Protein AF-A0A2V9NV67-F1 (afdb_monomer)

Structure (mmCIF, N/CA/C/O backbone):
data_AF-A0A2V9NV67-F1
#
_entry.id   AF-A0A2V9NV67-F1
#
loop_
_atom_site.group_PDB
_atom_site.id
_atom_site.type_symbol
_atom_site.label_atom_id
_atom_site.label_alt_id
_atom_site.label_comp_id
_atom_site.label_asym_id
_atom_site.label_entity_id
_atom_site.label_seq_id
_atom_site.pdbx_PDB_ins_code
_atom_site.Cartn_x
_atom_site.Cartn_y
_atom_site.Cartn_z
_atom_site.occupancy
_atom_site.B_iso_or_equiv
_atom_site.auth_seq_id
_atom_site.auth_comp_id
_atom_site.auth_asym_id
_atom_site.auth_atom_id
_atom_site.pdbx_PDB_model_num
ATOM 1 N N . SER A 1 1 ? -0.125 11.426 14.350 1.00 54.62 1 SER A N 1
ATOM 2 C CA . SER A 1 1 ? -0.157 12.894 14.307 1.00 54.62 1 SER A CA 1
ATOM 3 C C . SER A 1 1 ? -1.525 13.290 13.803 1.00 54.62 1 SER A C 1
ATOM 5 O O . SER A 1 1 ? -1.923 12.775 12.767 1.00 54.62 1 SER A O 1
ATOM 7 N N . PHE A 1 2 ? -2.257 14.095 14.570 1.00 64.56 2 PHE A N 1
ATOM 8 C CA . PHE A 1 2 ? -3.559 14.648 14.172 1.00 64.56 2 PHE A CA 1
ATOM 9 C C . PHE A 1 2 ? -3.398 15.991 13.448 1.00 64.56 2 PHE A C 1
ATOM 11 O O . PHE A 1 2 ? -4.334 16.783 13.370 1.00 64.56 2 PHE A O 1
ATOM 18 N N . ASP A 1 3 ? -2.193 16.278 12.947 1.00 64.88 3 ASP A N 1
ATOM 19 C CA . ASP A 1 3 ? -2.008 17.407 12.059 1.00 64.88 3 ASP A CA 1
ATOM 20 C C . ASP A 1 3 ? -2.861 17.165 10.810 1.00 64.88 3 ASP A C 1
ATOM 22 O O . ASP A 1 3 ? -2.797 16.104 10.194 1.00 64.88 3 ASP A O 1
ATOM 26 N N . ARG A 1 4 ? -3.691 18.139 10.423 1.00 62.72 4 ARG A N 1
ATOM 27 C CA . ARG A 1 4 ? -4.573 18.045 9.241 1.00 62.72 4 ARG A CA 1
ATOM 28 C C . ARG A 1 4 ? -3.800 17.993 7.910 1.00 62.72 4 ARG A C 1
ATOM 30 O O . ARG A 1 4 ? -4.390 18.110 6.839 1.00 62.72 4 ARG A O 1
ATOM 37 N N . ASN A 1 5 ? -2.483 17.818 7.972 1.00 67.00 5 ASN A N 1
ATOM 38 C CA . ASN A 1 5 ? -1.592 17.753 6.833 1.00 67.00 5 ASN A CA 1
ATOM 39 C C . ASN A 1 5 ? -1.723 16.409 6.116 1.00 67.00 5 ASN A C 1
ATOM 41 O O . ASN A 1 5 ? -1.696 15.335 6.718 1.00 67.00 5 ASN A O 1
ATOM 45 N N . LEU A 1 6 ? -1.779 16.470 4.789 1.00 64.62 6 LEU A N 1
ATOM 46 C CA . LEU A 1 6 ? -1.699 15.286 3.946 1.00 64.62 6 LEU A CA 1
ATOM 47 C C . LEU A 1 6 ? -0.259 14.754 3.929 1.00 64.62 6 LEU A C 1
ATOM 49 O O . LEU A 1 6 ? 0.657 15.367 3.370 1.00 64.62 6 LEU A O 1
ATOM 53 N N . HIS A 1 7 ? -0.060 13.574 4.514 1.00 67.81 7 HIS A N 1
ATOM 54 C CA . HIS A 1 7 ? 1.203 12.842 4.430 1.00 67.81 7 HIS A CA 1
ATOM 55 C C . HIS A 1 7 ? 1.245 12.056 3.108 1.00 67.81 7 HIS A C 1
ATOM 57 O O . HIS A 1 7 ? 0.572 11.038 2.948 1.00 67.81 7 HIS A O 1
ATOM 63 N N . HIS A 1 8 ? 2.027 12.542 2.139 1.00 69.12 8 HIS A N 1
ATOM 64 C CA . HIS A 1 8 ? 2.134 11.934 0.797 1.00 69.12 8 HIS A CA 1
ATOM 65 C C . HIS A 1 8 ? 3.287 10.942 0.633 1.00 69.12 8 HIS A C 1
ATOM 67 O O . HIS A 1 8 ? 3.396 10.289 -0.396 1.00 69.12 8 HIS A O 1
ATOM 73 N N . ARG A 1 9 ? 4.191 10.877 1.614 1.00 74.25 9 ARG A N 1
ATOM 74 C CA . ARG A 1 9 ? 5.439 10.099 1.523 1.00 74.25 9 ARG A CA 1
ATOM 75 C C . ARG A 1 9 ? 5.465 8.883 2.438 1.00 74.25 9 ARG A C 1
ATOM 77 O O . ARG A 1 9 ? 6.435 8.136 2.426 1.00 74.25 9 ARG A O 1
ATOM 84 N N . LYS A 1 10 ? 4.439 8.716 3.271 1.00 79.06 10 LYS A N 1
ATOM 85 C CA . LYS A 1 10 ? 4.378 7.606 4.213 1.00 79.06 10 LYS A CA 1
ATOM 86 C C . LYS A 1 10 ? 3.853 6.367 3.490 1.00 79.06 10 LYS A C 1
ATOM 88 O O . LYS A 1 10 ? 2.842 6.478 2.797 1.00 79.06 10 LYS A O 1
ATOM 93 N N . PRO A 1 11 ? 4.525 5.214 3.626 1.00 88.56 11 PRO A N 1
ATOM 94 C CA . PRO A 1 11 ? 4.023 3.972 3.068 1.00 88.56 11 PRO A CA 1
ATOM 95 C C . PRO A 1 11 ? 2.786 3.508 3.843 1.00 88.56 11 PRO A C 1
ATOM 97 O O . PRO A 1 11 ? 2.601 3.837 5.017 1.00 88.56 11 PRO A O 1
ATOM 100 N N . ALA A 1 12 ? 1.968 2.672 3.208 1.00 93.88 12 ALA A N 1
ATOM 101 C CA . ALA A 1 12 ? 0.763 2.115 3.816 1.00 93.88 12 ALA A CA 1
ATOM 102 C C . ALA A 1 12 ? 1.038 0.973 4.822 1.00 93.88 12 ALA A C 1
ATOM 104 O O . ALA A 1 12 ? 0.130 0.215 5.152 1.00 93.88 12 ALA A O 1
ATOM 105 N N . SER A 1 13 ? 2.268 0.836 5.332 1.00 94.25 13 SER A N 1
ATOM 106 C CA . SER A 1 13 ? 2.717 -0.332 6.106 1.00 94.25 13 SER A CA 1
ATOM 107 C C . SER A 1 13 ? 1.855 -0.625 7.337 1.00 94.25 13 SER A C 1
ATOM 109 O O . SER A 1 13 ? 1.668 -1.784 7.677 1.00 94.25 13 SER A O 1
ATOM 111 N N . LYS A 1 14 ? 1.270 0.392 7.988 1.00 95.25 14 LYS A N 1
ATOM 112 C CA . LYS A 1 14 ? 0.363 0.168 9.131 1.00 95.25 14 LYS A CA 1
ATOM 113 C C . LYS A 1 14 ? -0.907 -0.588 8.741 1.00 95.25 14 LYS A C 1
ATOM 115 O O . LYS A 1 14 ? -1.354 -1.437 9.501 1.00 95.25 14 LYS A O 1
ATOM 120 N N . LEU A 1 15 ? -1.470 -0.275 7.574 1.00 97.19 15 LEU A N 1
ATOM 121 C CA . LEU A 1 15 ? -2.662 -0.943 7.058 1.00 97.19 15 LEU A CA 1
ATOM 122 C C . LEU A 1 15 ? -2.348 -2.395 6.694 1.00 97.19 15 LEU A C 1
ATOM 124 O O . LEU A 1 15 ? -3.045 -3.304 7.128 1.00 97.19 15 LEU A O 1
ATOM 128 N N . VAL A 1 16 ? -1.244 -2.598 5.971 1.00 97.12 16 VAL A N 1
ATOM 129 C CA . VAL A 1 16 ? -0.768 -3.932 5.588 1.00 97.12 16 VAL A CA 1
ATOM 130 C C . VAL A 1 16 ? -0.514 -4.795 6.826 1.00 97.12 16 VAL A C 1
ATOM 132 O O . VAL A 1 16 ? -1.034 -5.902 6.922 1.00 97.12 16 VAL A O 1
ATOM 135 N N . ASN A 1 17 ? 0.200 -4.270 7.825 1.00 97.56 17 ASN A N 1
ATOM 136 C CA . ASN A 1 17 ? 0.473 -5.005 9.060 1.00 97.56 17 ASN A CA 1
ATOM 137 C C . ASN A 1 17 ? -0.812 -5.354 9.826 1.00 97.56 17 ASN A C 1
ATOM 139 O O . ASN A 1 17 ? -0.900 -6.438 10.392 1.00 97.56 17 ASN A O 1
ATOM 143 N N . ALA A 1 18 ? -1.816 -4.472 9.832 1.00 98.00 18 ALA A N 1
ATOM 144 C CA . ALA A 1 18 ? -3.099 -4.749 10.474 1.00 98.00 18 ALA A CA 1
ATOM 145 C C . ALA A 1 18 ? -3.863 -5.896 9.788 1.00 98.00 18 ALA A C 1
ATOM 147 O O . ALA A 1 18 ? -4.442 -6.737 10.474 1.00 98.00 18 ALA A O 1
ATOM 148 N N . TRP A 1 19 ? -3.815 -5.977 8.454 1.00 98.06 19 TRP A N 1
ATOM 149 C CA . TRP A 1 19 ? -4.401 -7.087 7.696 1.00 98.06 19 TRP A CA 1
ATOM 150 C C . TRP A 1 19 ? -3.755 -8.432 8.040 1.00 98.06 19 TRP A C 1
ATOM 152 O O . TRP A 1 19 ? -4.473 -9.390 8.340 1.00 98.06 19 TRP A O 1
ATOM 162 N N . HIS A 1 20 ? -2.419 -8.481 8.071 1.00 97.69 20 HIS A N 1
ATOM 163 C CA . HIS A 1 20 ? -1.655 -9.675 8.465 1.00 97.69 20 HIS A CA 1
ATOM 164 C C . HIS A 1 20 ? -1.861 -10.056 9.934 1.00 97.69 20 HIS A C 1
ATOM 166 O O . HIS A 1 20 ? -1.896 -11.235 10.258 1.00 97.69 20 HIS A O 1
ATOM 172 N N . ALA A 1 21 ? -2.054 -9.076 10.820 1.00 97.62 21 ALA A N 1
ATOM 173 C CA . ALA A 1 21 ? -2.364 -9.313 12.231 1.00 97.62 21 ALA A CA 1
ATOM 174 C C . ALA A 1 21 ? -3.851 -9.621 12.494 1.00 97.62 21 ALA A C 1
ATOM 176 O O . ALA A 1 21 ? -4.223 -9.890 13.634 1.00 97.62 21 ALA A O 1
ATOM 177 N N . HIS A 1 22 ? -4.703 -9.565 11.465 1.00 96.38 22 HIS A N 1
ATOM 178 C CA . HIS A 1 22 ? -6.149 -9.784 11.561 1.00 96.38 22 HIS A CA 1
ATOM 179 C C . HIS A 1 22 ? -6.843 -8.858 12.572 1.00 96.38 22 HIS A C 1
ATOM 181 O O . HIS A 1 22 ? -7.763 -9.263 13.285 1.00 96.38 22 HIS A O 1
ATOM 187 N N . VAL A 1 23 ? -6.416 -7.593 12.625 1.00 97.50 23 VAL A N 1
ATOM 188 C CA . VAL A 1 23 ? -6.999 -6.574 13.508 1.00 97.50 23 VAL A CA 1
ATOM 189 C C . VAL A 1 23 ? -7.607 -5.425 12.700 1.00 97.50 23 VAL A C 1
ATOM 191 O O . VAL A 1 23 ? -7.040 -5.023 11.681 1.00 97.50 23 VAL A O 1
ATOM 194 N N . PRO A 1 24 ? -8.741 -4.844 13.137 1.00 98.06 24 PRO A N 1
ATOM 195 C CA . PRO A 1 24 ? -9.259 -3.625 12.528 1.00 98.06 24 PRO A CA 1
ATOM 196 C C . PRO A 1 24 ? -8.251 -2.477 12.636 1.00 98.06 24 PRO A C 1
ATOM 198 O O . PRO A 1 24 ? -7.663 -2.249 13.694 1.00 98.06 24 PRO A O 1
ATOM 201 N N . ALA A 1 25 ? -8.094 -1.714 11.556 1.00 97.88 25 ALA A N 1
ATOM 202 C CA . ALA A 1 25 ? -7.212 -0.555 11.523 1.00 97.88 25 ALA A CA 1
ATOM 203 C C . ALA A 1 25 ? -8.001 0.756 11.670 1.00 97.88 25 ALA A C 1
ATOM 205 O O . ALA A 1 25 ? -8.998 0.977 10.981 1.00 97.88 25 ALA A O 1
ATOM 206 N N . ILE A 1 26 ? -7.511 1.658 12.524 1.00 97.75 26 ILE A N 1
ATOM 207 C CA . ILE A 1 26 ? -7.943 3.061 12.601 1.00 97.75 26 ILE A CA 1
ATOM 208 C C . ILE A 1 26 ? -6.741 3.913 12.198 1.00 97.75 26 ILE A C 1
ATOM 210 O O . ILE A 1 26 ? -5.700 3.873 12.856 1.00 97.75 26 ILE A O 1
ATOM 214 N N . LEU A 1 27 ? -6.850 4.644 11.090 1.00 95.31 27 LEU A N 1
ATOM 215 C CA . LEU A 1 27 ? -5.715 5.300 10.438 1.00 95.31 27 LEU A CA 1
ATOM 216 C C . LEU A 1 27 ? -6.029 6.751 10.070 1.00 95.31 27 LEU A C 1
ATOM 218 O O . LEU A 1 27 ? -7.181 7.151 9.930 1.00 95.31 27 LEU A O 1
ATOM 222 N N . GLY A 1 28 ? -4.975 7.546 9.888 1.00 91.44 28 GLY A N 1
ATOM 223 C CA . GLY A 1 28 ? -5.096 8.923 9.413 1.00 91.44 2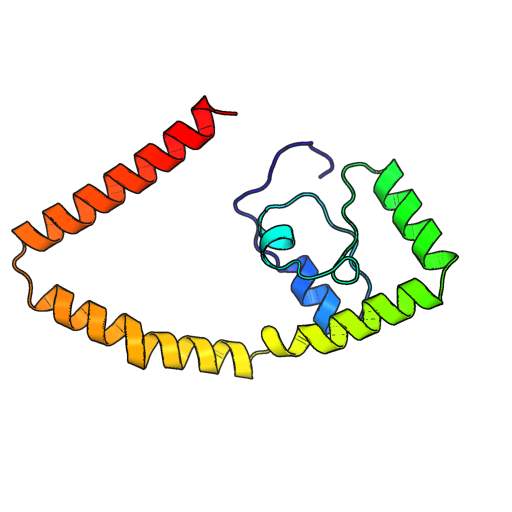8 GLY A CA 1
ATOM 224 C C . GLY A 1 28 ? -5.502 9.020 7.939 1.00 91.44 28 GLY A C 1
ATOM 225 O O . GLY A 1 28 ? -5.508 8.037 7.199 1.00 91.44 28 GLY A O 1
ATOM 226 N N . ARG A 1 29 ? -5.773 10.245 7.477 1.00 88.62 29 ARG A N 1
ATOM 227 C CA . ARG A 1 29 ? -6.110 10.563 6.074 1.00 88.62 29 ARG A CA 1
ATOM 228 C C . ARG A 1 29 ? -4.857 10.617 5.190 1.00 88.62 29 ARG A C 1
ATOM 230 O O . ARG A 1 29 ? -4.546 11.643 4.588 1.00 88.62 29 ARG A O 1
ATOM 237 N N . GLU A 1 30 ? -4.099 9.528 5.146 1.00 89.00 30 GLU A N 1
ATOM 238 C CA . GLU A 1 30 ? -2.873 9.444 4.346 1.00 89.00 30 GLU A CA 1
ATOM 239 C C . GLU A 1 30 ? -3.174 8.891 2.947 1.00 89.00 30 GLU A C 1
ATOM 241 O O . GLU A 1 30 ? -3.962 7.958 2.779 1.00 89.00 30 GLU A O 1
ATOM 246 N N . SER A 1 31 ? -2.529 9.462 1.924 1.00 89.44 31 SER A N 1
ATOM 247 C CA . SER A 1 31 ? -2.775 9.078 0.523 1.00 89.44 31 SER A CA 1
ATOM 248 C C . SER A 1 31 ? -2.492 7.599 0.240 1.00 89.44 31 SER A C 1
ATOM 250 O O . SER A 1 31 ? -3.216 6.982 -0.535 1.00 89.44 31 SER A O 1
ATOM 252 N N . ALA A 1 32 ? -1.499 7.015 0.915 1.00 91.69 32 ALA A N 1
ATOM 253 C CA . ALA A 1 32 ? -1.137 5.615 0.741 1.00 91.69 32 ALA A CA 1
ATOM 254 C C . ALA A 1 32 ? -2.227 4.655 1.248 1.00 91.69 32 ALA A C 1
ATOM 256 O O . ALA A 1 32 ? -2.508 3.664 0.582 1.00 91.69 32 ALA A O 1
ATOM 257 N N . TYR A 1 33 ? -2.892 4.952 2.373 1.00 94.06 33 TYR A N 1
ATOM 258 C CA . TYR A 1 33 ? -4.007 4.121 2.852 1.00 94.06 33 TYR A CA 1
ATOM 259 C C . TYR A 1 33 ? -5.206 4.205 1.906 1.00 94.06 33 TYR A C 1
ATOM 261 O O . TYR A 1 33 ? -5.797 3.186 1.559 1.00 94.06 33 TYR A O 1
ATOM 269 N N . ARG A 1 34 ? -5.514 5.413 1.418 1.00 93.69 34 ARG A N 1
ATOM 270 C CA . ARG A 1 34 ? -6.610 5.638 0.465 1.00 93.69 34 ARG A CA 1
ATOM 271 C C . ARG A 1 34 ? -6.393 4.927 -0.861 1.00 93.69 34 ARG A C 1
ATOM 273 O O . ARG A 1 34 ? -7.345 4.377 -1.395 1.00 93.69 34 ARG A O 1
ATOM 280 N N . ALA A 1 35 ? -5.158 4.910 -1.361 1.00 93.75 35 ALA A N 1
ATOM 281 C CA . ALA A 1 35 ? -4.807 4.201 -2.588 1.00 93.75 35 ALA A CA 1
ATOM 282 C C . ALA A 1 35 ? -5.043 2.684 -2.487 1.00 93.75 35 ALA A C 1
ATOM 284 O O . ALA A 1 35 ? -5.340 2.047 -3.492 1.00 93.75 35 ALA A O 1
ATOM 285 N N . LEU A 1 36 ? -4.934 2.107 -1.284 1.00 95.19 36 LEU A N 1
ATOM 286 C CA . LEU A 1 36 ? -5.174 0.680 -1.044 1.00 95.19 36 LEU A CA 1
ATOM 287 C C . LEU A 1 36 ? -6.619 0.346 -0.638 1.00 95.19 36 LEU A C 1
ATOM 289 O O . LEU A 1 36 ? -6.975 -0.839 -0.559 1.00 95.19 36 LEU A O 1
ATOM 293 N N . ARG A 1 37 ? -7.443 1.365 -0.363 1.00 96.38 37 ARG A N 1
ATOM 294 C CA . ARG A 1 37 ? -8.832 1.201 0.069 1.00 96.38 37 ARG A CA 1
ATOM 295 C C . ARG A 1 37 ? -9.691 0.681 -1.081 1.00 96.38 37 ARG A C 1
ATOM 297 O O . ARG A 1 37 ? -9.739 1.280 -2.148 1.00 96.38 37 ARG A O 1
ATOM 304 N N . ARG A 1 38 ? -10.419 -0.399 -0.823 1.00 97.00 38 ARG A N 1
ATOM 305 C CA . ARG A 1 38 ? -11.447 -0.982 -1.694 1.00 97.00 38 ARG A CA 1
ATOM 306 C C . ARG A 1 38 ? -12.829 -0.943 -1.048 1.00 97.00 38 ARG A C 1
ATOM 308 O O . ARG A 1 38 ? -13.822 -0.880 -1.760 1.00 97.00 38 ARG A O 1
ATOM 315 N N . SER A 1 39 ? -12.906 -0.954 0.283 1.00 97.12 39 SER A N 1
ATOM 316 C CA . SER A 1 39 ? -14.172 -0.918 1.018 1.00 97.12 39 SER A CA 1
ATOM 317 C C . SER A 1 39 ? -14.084 -0.139 2.337 1.00 97.12 39 SER A C 1
ATOM 319 O O . SER A 1 39 ? -13.024 0.335 2.761 1.00 97.12 39 SER A O 1
ATOM 321 N N . SER A 1 40 ? -15.226 0.011 3.013 1.00 96.88 40 SER A N 1
ATOM 322 C CA . SER A 1 40 ? -15.290 0.520 4.387 1.00 96.88 40 SER A CA 1
ATOM 323 C C . SER A 1 40 ? -14.689 -0.442 5.418 1.00 96.88 40 SER A C 1
ATOM 325 O O . SER A 1 40 ? -14.299 0.018 6.486 1.00 96.88 40 SER A O 1
ATOM 327 N N . LEU A 1 41 ? -14.555 -1.733 5.091 1.00 98.19 41 LEU A N 1
ATOM 328 C CA . LEU A 1 41 ? -14.008 -2.757 5.987 1.00 98.19 41 LEU A CA 1
ATOM 329 C C . LEU A 1 41 ? -12.474 -2.796 6.011 1.00 98.19 41 LEU A C 1
ATOM 331 O O . LEU A 1 41 ? -11.897 -3.510 6.828 1.00 98.19 41 LEU A O 1
ATOM 335 N N . ASP A 1 42 ? -11.795 -2.056 5.129 1.00 98.12 42 ASP A N 1
ATOM 336 C CA . ASP A 1 42 ? -10.329 -2.050 5.091 1.00 98.12 42 ASP A CA 1
ATOM 337 C C . ASP A 1 42 ? -9.719 -1.308 6.280 1.00 98.12 42 ASP A C 1
ATOM 339 O O . ASP A 1 42 ? -8.743 -1.783 6.857 1.00 98.12 42 ASP A O 1
ATOM 343 N N . TYR A 1 43 ? -10.276 -0.143 6.623 1.00 98.25 43 TYR A N 1
ATOM 344 C CA . TYR A 1 43 ? -9.890 0.663 7.780 1.00 98.25 43 TYR A CA 1
ATOM 345 C C . TYR A 1 43 ? -10.889 1.801 8.026 1.00 98.25 43 TYR A C 1
ATOM 347 O O . TYR A 1 43 ? -11.619 2.229 7.125 1.00 98.25 43 TYR A O 1
ATOM 355 N N . ILE A 1 44 ? -10.863 2.338 9.245 1.00 97.94 44 ILE A N 1
ATOM 356 C CA . ILE A 1 44 ? -11.589 3.549 9.636 1.00 97.94 44 ILE A CA 1
ATOM 357 C C . ILE A 1 44 ? -10.638 4.747 9.549 1.00 97.94 44 ILE A C 1
ATOM 359 O O . ILE A 1 44 ? -9.535 4.712 10.097 1.00 97.94 44 ILE A O 1
ATOM 363 N N . GLU A 1 45 ? -11.060 5.818 8.873 1.00 95.69 45 GLU A N 1
ATOM 364 C CA . GLU A 1 45 ? -10.330 7.091 8.876 1.00 95.69 45 GLU A CA 1
ATOM 365 C C . GLU A 1 45 ? -10.655 7.895 10.136 1.00 95.69 45 GLU A C 1
ATOM 367 O O . GLU A 1 45 ? -11.820 8.170 10.406 1.00 95.69 45 GLU A O 1
ATOM 372 N N . ALA A 1 46 ? -9.623 8.321 10.864 1.00 94.75 46 ALA A N 1
ATOM 373 C CA . ALA A 1 46 ? -9.735 9.253 11.980 1.00 94.75 46 ALA A CA 1
ATOM 374 C C . ALA A 1 46 ? -8.733 10.404 11.820 1.00 94.75 46 ALA A C 1
ATOM 376 O O . ALA A 1 46 ? -7.542 10.200 11.575 1.00 94.75 46 ALA A O 1
ATOM 377 N N . SER A 1 47 ? -9.219 11.633 11.959 1.00 91.31 47 SER A N 1
ATOM 378 C CA . SER A 1 47 ? -8.457 12.877 11.808 1.00 91.31 47 SER A CA 1
ATOM 379 C C . SER A 1 47 ? -8.221 13.616 13.126 1.00 91.31 47 SER A C 1
ATOM 381 O O . SER A 1 47 ? -7.439 14.563 13.172 1.00 91.31 47 SER A O 1
ATOM 383 N N . SER A 1 48 ? -8.845 13.160 14.213 1.00 92.50 48 SER A N 1
ATOM 384 C CA . SER A 1 48 ? -8.699 13.728 15.551 1.00 92.50 48 SER A CA 1
ATOM 385 C C . SER A 1 48 ? -8.687 12.641 16.624 1.00 92.50 48 SER A C 1
ATOM 387 O O . SER A 1 48 ? -9.099 11.502 16.391 1.00 92.50 48 SER A O 1
ATOM 389 N N . PHE A 1 49 ? -8.240 13.003 17.827 1.00 94.44 49 PHE A N 1
ATOM 390 C CA . PHE A 1 49 ? -8.322 12.123 18.993 1.00 94.44 49 PHE A CA 1
ATOM 391 C C . PHE A 1 49 ? -9.769 11.718 19.303 1.00 94.44 49 PHE A C 1
ATOM 393 O O . PHE A 1 49 ? -10.029 10.558 19.613 1.00 94.44 49 PHE A O 1
ATOM 400 N N . VAL A 1 50 ? -10.712 12.658 19.178 1.00 96.62 50 VAL A N 1
ATOM 401 C CA . VAL A 1 50 ? -12.141 12.415 19.425 1.00 96.62 50 VAL A CA 1
ATOM 402 C C . VAL A 1 50 ? -12.686 11.374 18.447 1.00 96.62 50 VAL A C 1
ATOM 404 O O . VAL A 1 50 ? -13.326 10.418 18.876 1.00 96.62 50 VAL A O 1
ATOM 407 N N . GLU A 1 51 ? -12.370 11.502 17.156 1.00 96.12 51 GLU A N 1
ATOM 408 C CA . GLU A 1 51 ? -12.761 10.524 16.131 1.00 96.12 51 GLU A CA 1
ATOM 409 C C . GLU A 1 51 ? -12.112 9.157 16.364 1.00 96.12 51 GLU A C 1
ATOM 411 O O . GLU A 1 51 ? -12.786 8.133 16.280 1.00 96.12 51 GLU A O 1
ATOM 416 N N . ALA A 1 52 ? -10.822 9.125 16.711 1.00 96.75 52 ALA A N 1
ATOM 417 C CA . ALA A 1 52 ? -10.125 7.876 17.004 1.00 96.75 52 ALA A CA 1
ATOM 418 C C . ALA A 1 52 ? -10.742 7.158 18.216 1.00 96.75 52 ALA A C 1
ATOM 420 O O . ALA A 1 52 ? -11.002 5.957 18.155 1.00 96.75 52 ALA A O 1
ATOM 421 N N . LYS A 1 53 ? -11.044 7.895 19.294 1.00 97.75 53 LYS A N 1
ATOM 422 C CA . LYS A 1 53 ? -11.731 7.359 20.476 1.00 97.75 53 LYS A CA 1
ATOM 423 C C . LYS A 1 53 ? -13.123 6.834 20.119 1.00 97.75 53 LYS A C 1
ATOM 425 O O . LYS A 1 53 ? -13.476 5.734 20.531 1.00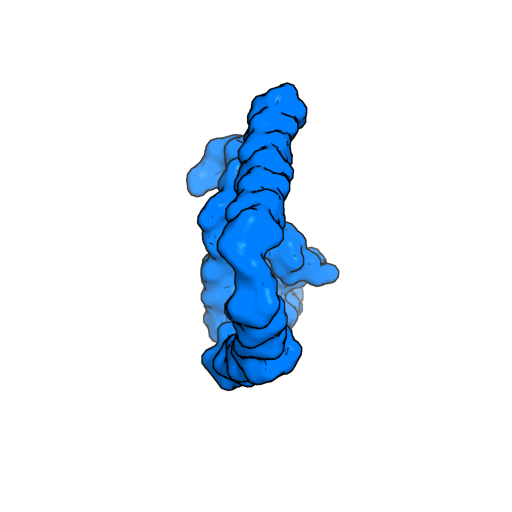 97.75 53 LYS A O 1
ATOM 430 N N . ALA A 1 54 ? -13.897 7.587 19.337 1.00 98.12 54 ALA A N 1
ATOM 431 C CA . ALA A 1 54 ? -15.225 7.166 18.898 1.00 98.12 54 ALA A CA 1
ATOM 432 C C . ALA A 1 54 ? -15.175 5.874 18.064 1.00 98.12 54 ALA A C 1
ATOM 434 O O . ALA A 1 54 ? -15.989 4.978 18.280 1.00 98.12 54 ALA A O 1
ATOM 435 N N . ALA A 1 55 ? -14.187 5.738 17.175 1.00 97.88 55 ALA A N 1
ATOM 436 C CA . ALA A 1 55 ? -13.977 4.525 16.389 1.00 97.88 55 ALA A CA 1
ATOM 437 C C . ALA A 1 55 ? -13.634 3.308 17.266 1.00 97.88 55 ALA A C 1
ATOM 439 O O . ALA A 1 55 ? -14.162 2.220 17.037 1.00 97.88 55 ALA A O 1
ATOM 440 N N . VAL A 1 56 ? -12.806 3.485 18.303 1.00 98.00 56 VAL A N 1
ATOM 441 C CA . VAL A 1 56 ? -12.513 2.419 19.277 1.00 98.00 56 VAL A CA 1
ATOM 442 C C . VAL A 1 56 ? -13.775 2.006 20.039 1.00 98.00 56 VAL A C 1
ATOM 444 O O . VAL A 1 56 ? -14.071 0.816 20.131 1.00 98.00 56 VAL A O 1
ATOM 447 N N . GLU A 1 57 ? -14.549 2.967 20.550 1.00 98.31 57 GLU A N 1
ATOM 448 C CA . GLU A 1 57 ? -15.804 2.681 21.260 1.00 98.31 57 GLU A CA 1
ATOM 449 C C . GLU A 1 57 ? -16.830 1.976 20.360 1.00 98.31 57 GLU A C 1
ATOM 451 O O . GLU A 1 57 ? -17.513 1.056 20.807 1.00 98.31 57 GLU A O 1
ATOM 456 N N . MET A 1 58 ? -16.909 2.354 19.082 1.00 98.06 58 MET A N 1
ATOM 457 C CA . MET A 1 58 ? -17.752 1.682 18.091 1.00 98.06 58 MET A CA 1
ATOM 458 C C . MET A 1 58 ?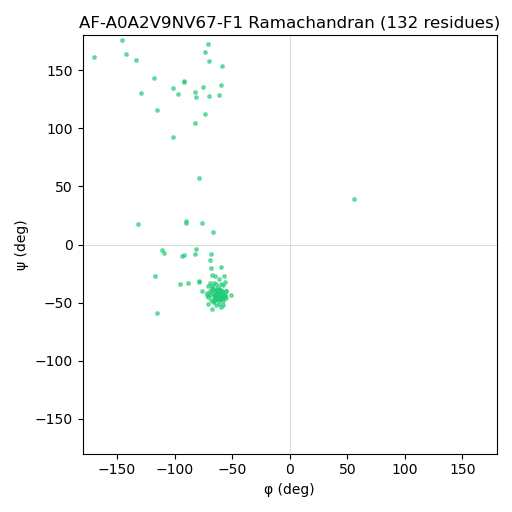 -17.344 0.215 17.910 1.00 98.06 58 MET A C 1
ATOM 460 O O . MET A 1 58 ? -18.188 -0.663 18.050 1.00 98.06 58 MET A O 1
ATOM 464 N N . LEU A 1 59 ? -16.057 -0.070 17.679 1.00 97.88 59 LEU A N 1
ATOM 465 C CA . LEU A 1 59 ? -15.551 -1.444 17.516 1.00 97.88 59 LEU A CA 1
ATOM 466 C C . LEU A 1 59 ? -15.686 -2.299 18.785 1.00 97.88 59 LEU A C 1
ATOM 468 O O . LEU A 1 59 ? -15.761 -3.528 18.710 1.00 97.88 59 LEU A O 1
ATOM 472 N N . LYS A 1 60 ? -15.687 -1.659 19.959 1.00 97.75 60 LYS A N 1
ATOM 473 C CA . LYS A 1 60 ? -15.938 -2.321 21.242 1.00 97.75 60 LYS A CA 1
ATOM 474 C C . LYS A 1 60 ? -17.406 -2.726 21.388 1.00 97.75 60 LYS A C 1
ATOM 476 O O . LYS A 1 60 ? -17.672 -3.819 21.881 1.00 97.75 60 LYS A O 1
ATOM 481 N N . ARG A 1 61 ? -18.341 -1.859 20.983 1.00 98.25 61 ARG A N 1
ATOM 482 C CA . ARG A 1 61 ? -19.792 -2.106 21.072 1.00 98.25 61 ARG A CA 1
ATOM 483 C C . ARG A 1 61 ? -20.291 -3.060 19.990 1.00 98.25 61 ARG A C 1
ATOM 485 O O . ARG A 1 61 ? -21.113 -3.919 20.282 1.00 98.25 61 ARG A O 1
ATOM 492 N N . ASP A 1 62 ? -19.782 -2.922 18.772 1.00 98.06 62 ASP A N 1
ATOM 493 C CA . ASP A 1 62 ? -20.177 -3.733 17.624 1.00 98.06 62 ASP A CA 1
ATOM 494 C C . ASP A 1 62 ? -19.139 -4.831 17.348 1.00 98.06 62 ASP A C 1
ATOM 496 O O . ASP A 1 62 ? -18.142 -4.654 16.638 1.00 98.06 62 ASP A O 1
ATOM 500 N N . SER A 1 63 ? -19.374 -6.001 17.943 1.00 96.94 63 SER A N 1
ATOM 501 C CA . SER A 1 63 ? -18.541 -7.185 17.726 1.00 96.94 63 SER A CA 1
ATOM 502 C C . SER A 1 63 ? -18.658 -7.745 16.305 1.00 96.94 63 SER A C 1
ATOM 504 O O . SER A 1 63 ? -17.699 -8.364 15.835 1.00 96.94 63 SER A O 1
ATOM 506 N N . GLY A 1 64 ? -19.785 -7.511 15.623 1.00 98.44 64 GLY A N 1
ATOM 507 C CA . GLY A 1 64 ? -20.017 -7.924 14.243 1.00 98.44 64 GLY A CA 1
ATOM 508 C C . GLY A 1 64 ? -19.105 -7.162 13.295 1.00 98.44 64 GLY A C 1
ATOM 509 O O . GLY A 1 64 ? -18.274 -7.776 12.629 1.00 98.44 64 GLY A O 1
ATOM 510 N N . LEU A 1 65 ? -19.152 -5.830 13.344 1.00 98.19 65 LEU A N 1
ATOM 511 C CA . LEU A 1 65 ? -18.273 -4.964 12.558 1.00 98.19 65 LEU A CA 1
ATOM 512 C C . LEU A 1 65 ? -16.794 -5.285 12.796 1.00 98.19 65 LEU A C 1
ATOM 514 O O . LEU A 1 65 ? -16.021 -5.417 11.847 1.00 98.19 65 LEU A O 1
ATOM 518 N N . ARG A 1 66 ? -16.388 -5.451 14.061 1.00 98.19 66 ARG A N 1
ATOM 519 C CA . ARG A 1 66 ? -15.003 -5.803 14.408 1.00 98.19 66 ARG A CA 1
ATOM 520 C C . ARG A 1 66 ? -14.566 -7.122 13.765 1.00 98.19 66 ARG A C 1
ATOM 522 O O . ARG A 1 66 ? -13.461 -7.190 13.225 1.00 98.19 66 ARG A O 1
ATOM 529 N N . ARG A 1 67 ? -15.410 -8.156 13.818 1.00 98.44 67 ARG A N 1
ATOM 530 C CA . ARG A 1 67 ? -15.136 -9.455 13.188 1.00 98.44 67 ARG A CA 1
ATOM 531 C C . ARG A 1 67 ? -15.071 -9.323 11.669 1.00 98.44 67 ARG A C 1
ATOM 533 O O . ARG A 1 67 ? -14.144 -9.851 11.062 1.00 98.44 67 ARG A O 1
ATOM 540 N N . ASP A 1 68 ? -16.007 -8.600 11.070 1.00 98.62 68 ASP A N 1
ATOM 541 C CA . ASP A 1 68 ? -16.106 -8.462 9.619 1.00 98.62 68 ASP A CA 1
ATOM 542 C C . ASP A 1 68 ? -14.909 -7.678 9.046 1.00 98.62 68 ASP A C 1
ATOM 544 O O . ASP A 1 68 ? -14.373 -8.039 7.997 1.00 98.62 68 ASP A O 1
ATOM 548 N N . MET A 1 69 ? -14.408 -6.670 9.771 1.00 98.69 69 MET A N 1
ATOM 549 C CA . MET A 1 69 ? -13.157 -5.977 9.437 1.00 98.69 69 MET A CA 1
ATOM 550 C C . MET A 1 69 ? -11.926 -6.887 9.560 1.00 98.69 69 MET A C 1
ATOM 552 O O . MET A 1 69 ? -11.073 -6.878 8.673 1.00 98.69 69 MET A O 1
ATOM 556 N N . ALA A 1 70 ? -11.822 -7.684 10.629 1.00 98.38 70 ALA A N 1
ATOM 557 C CA . ALA A 1 70 ? -10.713 -8.626 10.815 1.00 98.38 70 ALA A CA 1
ATOM 558 C C . ALA A 1 70 ? -10.680 -9.702 9.713 1.00 98.38 70 ALA A C 1
ATOM 560 O O . ALA A 1 70 ? -9.627 -10.006 9.150 1.00 98.38 70 ALA A O 1
ATOM 561 N N . GLU A 1 71 ? -11.849 -10.237 9.364 1.00 98.50 71 GLU A N 1
ATOM 562 C CA . GLU A 1 71 ? -12.044 -11.170 8.257 1.00 98.50 71 GLU A CA 1
ATOM 563 C C . GLU A 1 71 ? -11.676 -10.533 6.910 1.00 98.50 71 GLU A C 1
ATOM 565 O O . GLU A 1 71 ? -10.947 -11.139 6.126 1.00 98.50 71 GLU A O 1
ATOM 570 N N . ASN A 1 72 ? -12.117 -9.299 6.645 1.00 98.44 72 ASN A N 1
ATOM 571 C CA . ASN A 1 72 ? -11.707 -8.573 5.446 1.00 98.44 72 ASN A CA 1
ATOM 572 C C . ASN A 1 72 ? -10.179 -8.420 5.390 1.00 98.44 72 ASN A C 1
ATOM 574 O O . ASN A 1 72 ? -9.577 -8.741 4.369 1.00 98.44 72 ASN A O 1
ATOM 578 N N . GLY A 1 73 ? -9.539 -8.031 6.497 1.00 97.62 73 GLY A N 1
ATOM 579 C CA . GLY A 1 73 ? -8.081 -7.960 6.592 1.00 97.62 73 GLY A CA 1
ATOM 580 C C . GLY A 1 73 ? -7.398 -9.287 6.254 1.00 97.62 73 GLY A C 1
ATOM 581 O O . GLY A 1 73 ? -6.475 -9.309 5.444 1.00 97.62 73 GLY A O 1
ATOM 582 N N . ARG A 1 74 ? -7.908 -10.412 6.769 1.00 97.62 74 ARG A N 1
ATOM 583 C CA . ARG A 1 74 ? -7.408 -11.747 6.409 1.00 97.62 74 ARG A CA 1
ATOM 584 C C . ARG A 1 74 ? -7.530 -12.047 4.914 1.00 97.62 74 ARG A C 1
ATOM 586 O O . ARG A 1 74 ? -6.610 -12.632 4.354 1.00 97.62 74 ARG A O 1
ATOM 593 N N . ARG A 1 75 ? -8.614 -11.634 4.251 1.00 97.94 75 ARG A N 1
ATOM 594 C CA . ARG A 1 75 ? -8.763 -11.796 2.791 1.00 97.94 75 ARG A CA 1
ATOM 595 C C . ARG A 1 75 ? -7.811 -10.906 1.993 1.00 97.94 75 ARG A C 1
ATOM 597 O O . ARG A 1 75 ? -7.377 -11.309 0.921 1.00 97.94 75 ARG A O 1
ATOM 604 N N . ARG A 1 76 ? -7.488 -9.712 2.502 1.00 97.50 76 ARG A N 1
ATOM 605 C CA . ARG A 1 76 ? -6.561 -8.758 1.866 1.00 97.50 76 ARG A CA 1
ATOM 606 C C . ARG A 1 76 ? -5.090 -9.128 2.075 1.00 97.50 76 ARG A C 1
ATOM 608 O O . ARG A 1 76 ? -4.272 -8.841 1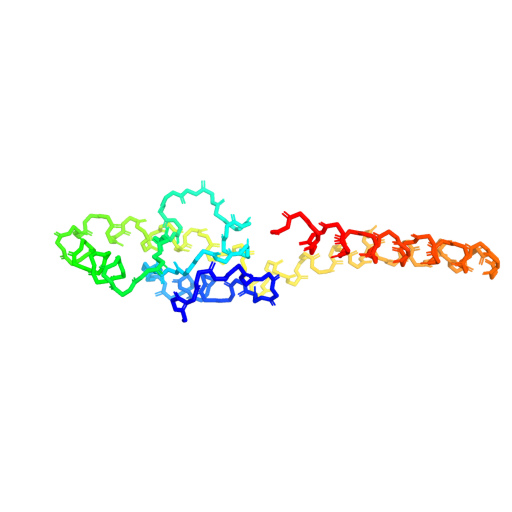.208 1.00 97.50 76 ARG A O 1
ATOM 615 N N . ALA A 1 77 ? -4.739 -9.753 3.201 1.00 97.19 77 ALA A N 1
ATOM 616 C CA . ALA A 1 77 ? -3.355 -10.047 3.584 1.00 97.19 77 ALA A CA 1
ATOM 617 C C . ALA A 1 77 ? -2.522 -10.766 2.492 1.00 97.19 77 ALA A C 1
ATOM 619 O O . ALA A 1 77 ? -1.399 -10.314 2.237 1.00 97.19 77 ALA A O 1
ATOM 620 N N . PRO A 1 78 ? -3.044 -11.788 1.773 1.00 96.88 78 PRO A N 1
ATOM 621 C CA . PRO A 1 78 ? -2.307 -12.464 0.703 1.00 96.88 78 PRO A CA 1
ATOM 622 C C . PRO A 1 78 ? -1.828 -11.540 -0.421 1.00 96.88 78 PRO A C 1
ATOM 624 O O . PRO A 1 78 ? -0.787 -11.808 -1.005 1.00 96.88 78 PRO A O 1
ATOM 627 N N . GLU A 1 79 ? -2.502 -10.411 -0.679 1.00 95.25 79 GLU A N 1
ATOM 628 C CA . GLU A 1 79 ? -2.092 -9.431 -1.705 1.00 95.25 79 GLU A CA 1
ATOM 629 C C . GLU A 1 79 ? -0.697 -8.841 -1.455 1.00 95.25 79 GLU A C 1
ATOM 631 O O . GLU A 1 79 ? -0.096 -8.252 -2.351 1.00 95.25 79 GLU A O 1
ATOM 636 N N . THR A 1 80 ? -0.207 -8.947 -0.219 1.00 94.88 80 THR A N 1
ATOM 637 C CA . THR A 1 80 ? 1.040 -8.330 0.246 1.00 94.88 80 THR A CA 1
ATOM 638 C C . THR A 1 80 ? 1.931 -9.315 1.001 1.00 94.88 80 THR A C 1
ATOM 640 O O . THR A 1 80 ? 2.813 -8.891 1.747 1.00 94.88 80 THR A O 1
ATOM 643 N N . ASN A 1 81 ? 1.700 -10.624 0.854 1.00 94.75 81 ASN A N 1
ATOM 644 C CA . ASN A 1 81 ? 2.613 -11.626 1.400 1.00 94.75 81 ASN A CA 1
ATOM 645 C C . ASN A 1 81 ? 3.908 -11.705 0.570 1.00 94.75 81 ASN A C 1
ATOM 647 O O . ASN A 1 81 ? 4.005 -11.163 -0.536 1.00 94.75 81 ASN A O 1
ATOM 651 N N . VAL A 1 82 ? 4.925 -12.354 1.134 1.00 94.50 82 VAL A N 1
ATOM 652 C CA . VAL A 1 82 ? 6.269 -12.402 0.543 1.00 94.50 82 VAL A CA 1
ATOM 653 C C . VAL A 1 82 ? 6.239 -13.073 -0.826 1.00 94.50 82 VAL A C 1
ATOM 655 O O . VAL A 1 82 ? 6.885 -12.594 -1.756 1.00 94.50 82 VAL A O 1
ATOM 658 N N . GLU A 1 83 ? 5.460 -14.138 -0.973 1.00 96.88 83 GLU A N 1
ATOM 659 C CA . GLU A 1 83 ? 5.348 -14.925 -2.196 1.00 96.88 83 GLU A CA 1
ATOM 660 C C . GLU A 1 83 ? 4.729 -14.096 -3.327 1.00 96.88 83 GLU A C 1
ATOM 662 O O . GLU A 1 83 ? 5.295 -14.017 -4.417 1.00 96.88 83 GLU A O 1
ATOM 667 N N . THR A 1 84 ? 3.613 -13.414 -3.053 1.00 96.38 84 THR A N 1
ATOM 668 C CA . THR A 1 84 ? 2.917 -12.559 -4.026 1.00 96.38 84 THR A CA 1
ATOM 669 C C . THR A 1 84 ? 3.784 -11.377 -4.429 1.00 96.38 84 THR A C 1
ATOM 671 O O . THR A 1 84 ? 3.939 -11.112 -5.620 1.00 96.38 84 THR A O 1
ATOM 674 N N . LEU A 1 85 ? 4.401 -10.690 -3.463 1.00 95.62 85 LEU A N 1
ATOM 675 C CA . LEU A 1 85 ? 5.279 -9.558 -3.763 1.00 95.62 85 LEU A CA 1
ATOM 676 C C . LEU A 1 85 ? 6.495 -10.001 -4.581 1.00 95.62 85 LEU A C 1
ATOM 678 O O . LEU A 1 85 ? 6.867 -9.335 -5.544 1.00 95.62 85 LEU A O 1
ATOM 682 N N . THR A 1 86 ? 7.093 -11.142 -4.242 1.00 97.62 86 THR A N 1
ATOM 683 C CA . THR A 1 86 ? 8.237 -11.698 -4.976 1.00 97.62 86 THR A CA 1
ATOM 684 C C . THR A 1 86 ? 7.853 -12.065 -6.407 1.00 97.62 86 THR A C 1
ATOM 686 O O . THR A 1 86 ? 8.590 -11.741 -7.339 1.00 97.62 86 THR A O 1
ATOM 689 N N . ALA A 1 87 ? 6.690 -12.693 -6.604 1.00 97.31 87 ALA A N 1
ATOM 690 C CA . ALA A 1 87 ? 6.174 -13.019 -7.929 1.00 97.31 87 ALA A CA 1
ATOM 691 C C . ALA A 1 87 ? 5.948 -11.758 -8.779 1.00 97.31 87 ALA A C 1
ATOM 693 O O . ALA A 1 87 ? 6.415 -11.709 -9.916 1.00 97.31 87 ALA A O 1
ATOM 694 N N . GLN A 1 88 ? 5.328 -10.721 -8.205 1.00 96.62 88 GLN A N 1
ATOM 695 C CA . GLN A 1 88 ? 5.107 -9.432 -8.872 1.00 96.62 88 GLN A CA 1
ATOM 696 C C . GLN A 1 88 ? 6.420 -8.744 -9.256 1.00 96.62 88 GLN A C 1
ATOM 698 O O . GLN A 1 88 ? 6.551 -8.230 -10.364 1.00 96.62 88 GLN A O 1
ATOM 703 N N . TRP A 1 89 ? 7.413 -8.739 -8.362 1.00 97.50 89 TRP A N 1
ATOM 704 C CA . TRP A 1 89 ? 8.729 -8.177 -8.669 1.00 97.50 89 TRP A CA 1
ATOM 705 C C . TRP A 1 89 ? 9.428 -8.950 -9.779 1.00 97.50 89 TRP A C 1
ATOM 707 O O . TRP A 1 89 ? 9.984 -8.331 -10.685 1.00 97.50 89 TRP A O 1
ATOM 717 N N . ARG A 1 90 ? 9.385 -10.286 -9.736 1.00 97.62 90 ARG A N 1
ATOM 718 C CA . ARG A 1 90 ? 9.964 -11.131 -10.783 1.00 97.62 90 ARG A CA 1
ATOM 719 C C . ARG A 1 90 ? 9.338 -10.817 -12.138 1.00 97.62 90 ARG A C 1
ATOM 721 O O . ARG A 1 90 ? 10.078 -10.524 -13.067 1.00 97.62 90 ARG A O 1
ATOM 728 N N . GLU A 1 91 ? 8.010 -10.822 -12.216 1.00 97.25 91 GLU A N 1
ATOM 729 C CA . GLU A 1 91 ? 7.265 -10.485 -13.434 1.00 97.25 91 GLU A CA 1
ATOM 730 C C . GLU A 1 91 ? 7.604 -9.075 -13.928 1.00 97.25 91 GLU A C 1
ATOM 732 O O . GLU A 1 91 ? 7.914 -8.875 -15.098 1.00 97.25 91 GLU A O 1
ATOM 737 N N . PHE A 1 92 ? 7.634 -8.084 -13.035 1.00 97.88 92 PHE A N 1
ATOM 738 C CA . PHE A 1 92 ? 8.025 -6.730 -13.411 1.00 97.88 92 PHE A CA 1
ATOM 739 C C . PHE A 1 92 ? 9.435 -6.684 -14.009 1.00 97.88 92 PHE A C 1
ATOM 741 O O . PHE A 1 92 ? 9.649 -6.013 -15.022 1.00 97.88 92 PHE A O 1
ATOM 748 N N . PHE A 1 93 ? 10.403 -7.378 -13.405 1.00 97.31 93 PHE A N 1
ATOM 749 C CA . PHE A 1 93 ? 11.765 -7.393 -13.922 1.00 97.31 93 PHE A CA 1
ATOM 750 C C . PHE 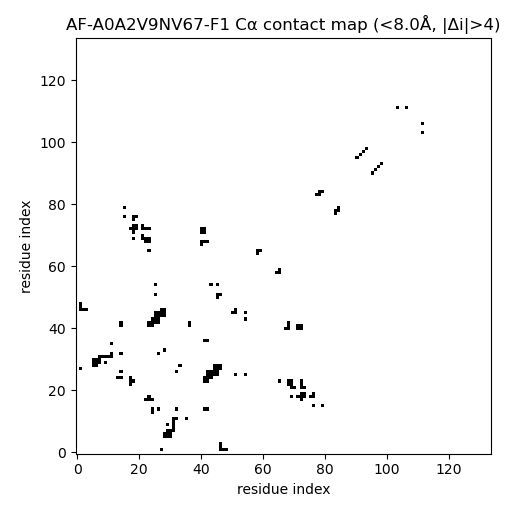A 1 93 ? 11.855 -8.086 -15.281 1.00 97.31 93 PHE A C 1
ATOM 752 O O . PHE A 1 93 ? 12.450 -7.507 -16.192 1.00 97.31 93 PHE A O 1
ATOM 759 N N . THR A 1 94 ? 11.254 -9.267 -15.434 1.00 95.44 94 THR A N 1
ATOM 760 C CA . THR A 1 94 ? 11.350 -10.055 -16.670 1.00 95.44 94 THR A CA 1
ATOM 761 C C . THR A 1 94 ? 10.560 -9.429 -17.814 1.00 95.44 94 THR A C 1
ATOM 763 O O . THR A 1 94 ? 11.098 -9.259 -18.906 1.00 95.44 94 THR A O 1
ATOM 766 N N . GLU A 1 95 ? 9.327 -8.995 -17.560 1.00 95.69 95 GLU A N 1
ATOM 767 C CA . GLU A 1 95 ? 8.417 -8.565 -18.625 1.00 95.69 95 GLU A CA 1
ATOM 768 C C . GLU A 1 95 ? 8.570 -7.082 -18.974 1.00 95.69 95 GLU A C 1
ATOM 770 O O . GLU A 1 95 ? 8.410 -6.673 -20.127 1.00 95.69 95 GLU A O 1
ATOM 775 N N . VAL A 1 96 ? 8.896 -6.241 -17.987 1.00 95.81 96 VAL A N 1
ATOM 776 C CA . VAL A 1 96 ? 8.841 -4.782 -18.152 1.00 95.81 96 VAL A CA 1
ATOM 777 C C . VAL A 1 96 ? 10.217 -4.145 -18.048 1.00 95.81 96 VAL A C 1
ATOM 779 O O . VAL A 1 96 ? 10.640 -3.444 -18.975 1.00 95.81 96 VAL A O 1
ATOM 782 N N . ALA A 1 97 ? 10.903 -4.327 -16.921 1.00 96.06 97 ALA A N 1
ATOM 783 C CA . ALA A 1 97 ? 12.061 -3.517 -16.569 1.00 96.06 97 ALA A CA 1
ATOM 784 C C . ALA A 1 97 ? 13.27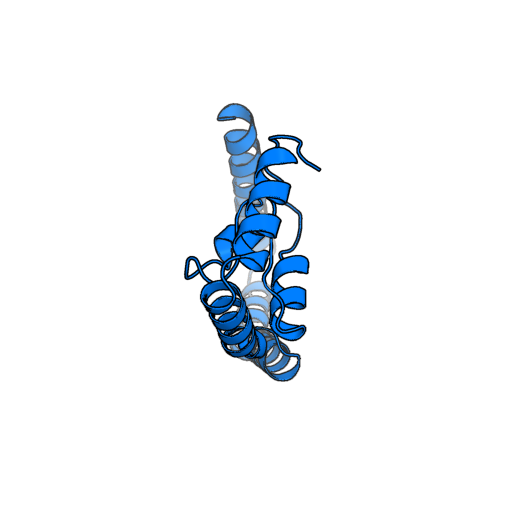0 -3.825 -17.456 1.00 96.06 97 ALA A C 1
ATOM 786 O O . ALA A 1 97 ? 13.828 -2.896 -18.040 1.00 96.06 97 ALA A O 1
ATOM 787 N N . LEU A 1 98 ? 13.639 -5.104 -17.598 1.00 95.38 98 LEU A N 1
ATOM 788 C CA . LEU A 1 98 ? 14.810 -5.520 -18.375 1.00 95.38 98 LEU A CA 1
ATOM 789 C C . LEU A 1 98 ? 14.640 -5.176 -19.857 1.00 95.38 98 LEU A C 1
ATOM 791 O O . LEU A 1 98 ? 15.439 -4.420 -20.405 1.00 95.38 98 LEU A O 1
ATOM 795 N N . SER A 1 99 ? 13.522 -5.579 -20.462 1.00 93.50 99 SER A N 1
ATOM 796 C CA . SER A 1 99 ? 13.178 -5.241 -21.850 1.00 93.50 99 SER A CA 1
ATOM 797 C C . SER A 1 99 ? 13.181 -3.729 -22.117 1.00 93.50 99 SER A C 1
ATOM 799 O O . SER A 1 99 ? 13.631 -3.251 -23.161 1.00 93.50 99 SER A O 1
ATOM 801 N N . SER A 1 100 ? 12.672 -2.928 -21.176 1.00 93.44 100 SER A N 1
ATOM 802 C CA . SER A 1 100 ? 12.689 -1.464 -21.307 1.00 93.44 100 SER A CA 1
ATOM 803 C C . SER A 1 100 ? 14.090 -0.882 -21.160 1.00 93.44 100 SER A C 1
ATOM 805 O O . SER A 1 100 ? 14.419 0.093 -21.840 1.00 93.44 100 SER A O 1
ATOM 807 N N . TYR 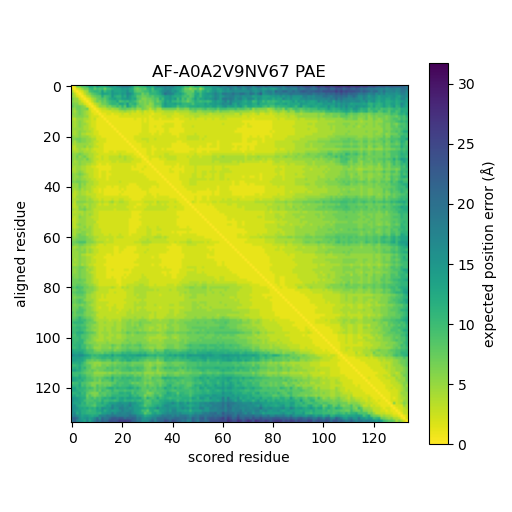A 1 101 ? 14.910 -1.473 -20.297 1.00 93.19 101 TYR A N 1
ATOM 808 C CA . TYR A 1 101 ? 16.291 -1.073 -20.082 1.00 93.19 101 TYR A CA 1
ATOM 809 C C . TYR A 1 101 ? 17.175 -1.390 -21.295 1.00 93.19 101 TYR A C 1
ATOM 811 O O . TYR A 1 101 ? 17.914 -0.523 -21.754 1.00 93.19 101 TYR A O 1
ATOM 819 N N . GLU A 1 102 ? 17.036 -2.565 -21.903 1.00 93.69 102 GLU A N 1
ATOM 820 C CA . GLU A 1 102 ? 17.757 -2.929 -23.129 1.00 93.69 102 GLU A CA 1
ATOM 821 C C . GLU A 1 102 ? 17.414 -1.992 -24.291 1.00 93.69 102 GLU A C 1
ATOM 823 O O . GLU A 1 102 ? 18.304 -1.439 -24.945 1.00 93.69 102 GLU A O 1
ATOM 828 N N . ARG A 1 103 ? 16.118 -1.706 -24.492 1.00 92.75 103 ARG A N 1
ATOM 829 C CA . ARG A 1 103 ? 15.672 -0.707 -25.476 1.00 92.75 103 ARG A CA 1
ATOM 830 C C . ARG A 1 103 ? 16.268 0.670 -25.215 1.00 92.75 103 ARG A C 1
ATOM 832 O O . ARG A 1 103 ? 16.519 1.403 -26.166 1.00 92.75 103 ARG A O 1
ATOM 839 N N . LEU A 1 104 ? 16.460 1.045 -23.951 1.00 93.06 104 LEU A N 1
ATOM 840 C CA . LEU A 1 104 ? 17.091 2.309 -23.579 1.00 93.06 104 LEU A CA 1
ATOM 841 C C . LEU A 1 104 ? 18.584 2.314 -23.939 1.00 93.06 104 LEU A C 1
ATOM 843 O O . LEU A 1 104 ? 19.072 3.333 -24.428 1.00 93.06 104 LEU A O 1
ATOM 847 N N . LEU A 1 105 ? 19.298 1.204 -23.731 1.00 92.38 105 LEU A N 1
ATOM 848 C CA . LEU A 1 105 ? 20.720 1.078 -24.074 1.00 92.38 105 LEU A CA 1
ATOM 849 C C . LEU A 1 105 ? 20.975 1.180 -25.581 1.00 92.38 105 LEU A C 1
ATOM 851 O O . LEU A 1 105 ? 21.966 1.781 -25.987 1.00 92.38 105 LEU A O 1
ATOM 855 N N . GLN A 1 106 ? 20.047 0.692 -26.407 1.00 95.19 106 GLN A N 1
ATOM 856 C CA . GLN A 1 106 ? 20.107 0.836 -27.867 1.00 95.19 106 GLN A CA 1
ATOM 857 C C . GLN A 1 106 ? 19.921 2.290 -28.350 1.00 95.19 106 GLN A C 1
ATOM 859 O O . GLN A 1 106 ? 20.085 2.579 -29.535 1.00 95.19 106 GLN A O 1
ATOM 864 N N . ARG A 1 107 ? 19.570 3.238 -27.467 1.00 95.12 107 ARG A N 1
ATOM 865 C CA . ARG A 1 107 ? 19.380 4.653 -27.826 1.00 95.12 107 ARG A CA 1
ATOM 866 C C . ARG A 1 107 ? 20.659 5.468 -27.645 1.00 95.12 107 ARG A C 1
ATOM 868 O O . ARG A 1 107 ? 21.365 5.380 -26.636 1.00 95.12 107 ARG A O 1
ATOM 875 N N . GLY A 1 108 ? 20.885 6.378 -28.592 1.00 94.75 108 GLY A N 1
ATOM 876 C CA . GLY A 1 108 ? 21.992 7.330 -28.540 1.00 94.75 108 GLY A CA 1
ATOM 877 C C . GLY A 1 108 ? 21.961 8.233 -27.289 1.00 94.75 108 GLY A C 1
ATOM 878 O O . GLY A 1 108 ? 20.882 8.501 -26.744 1.00 94.75 108 GLY A O 1
ATOM 879 N N . PRO A 1 109 ? 23.121 8.743 -26.830 1.00 92.06 109 PRO A N 1
ATOM 880 C CA . PRO A 1 109 ? 23.228 9.562 -25.617 1.00 92.06 109 PRO A CA 1
ATOM 881 C C . PRO A 1 109 ? 22.311 10.794 -25.609 1.00 92.06 109 PRO A C 1
ATOM 883 O O . PRO A 1 109 ? 21.677 11.085 -24.597 1.00 92.06 109 PRO A O 1
ATOM 886 N N . VAL A 1 110 ? 22.174 11.472 -26.755 1.00 94.50 110 VAL A N 1
ATOM 887 C CA . VAL A 1 110 ? 21.319 12.664 -26.910 1.00 94.50 110 VAL A CA 1
ATOM 888 C C . VAL A 1 110 ? 19.849 12.334 -26.657 1.00 94.50 110 VAL A C 1
ATOM 890 O O . VAL A 1 110 ? 19.162 13.053 -25.931 1.00 94.50 110 VAL A O 1
ATOM 893 N N . TRP A 1 111 ? 19.366 11.213 -27.203 1.00 95.19 111 TRP A N 1
ATOM 894 C CA . TRP A 1 111 ? 17.989 10.775 -26.991 1.00 95.19 111 TRP A CA 1
ATOM 895 C C . TRP A 1 111 ? 17.730 10.481 -25.511 1.00 95.19 111 TRP A C 1
ATOM 897 O O . TRP A 1 111 ? 16.724 10.928 -24.961 1.00 95.19 111 TRP A O 1
ATOM 907 N N . ARG A 1 112 ? 18.661 9.781 -24.845 1.00 93.31 112 ARG A N 1
ATOM 908 C CA . ARG A 1 112 ? 18.554 9.455 -23.414 1.00 93.31 112 ARG A CA 1
ATOM 909 C C . ARG A 1 112 ? 18.520 10.718 -22.553 1.00 93.31 112 ARG A C 1
ATOM 911 O O . ARG A 1 112 ? 17.646 10.840 -21.697 1.00 93.31 112 ARG A O 1
ATOM 918 N N . ALA A 1 113 ? 19.409 11.675 -22.818 1.00 93.56 113 ALA A N 1
ATOM 919 C CA . ALA A 1 113 ? 19.442 12.955 -22.115 1.00 93.56 113 ALA A CA 1
ATOM 920 C C . ALA A 1 113 ? 18.125 13.731 -22.282 1.00 93.56 113 ALA A C 1
ATOM 922 O O . ALA A 1 113 ? 17.545 14.186 -21.295 1.00 93.56 113 ALA A O 1
ATOM 923 N N . ALA A 1 114 ? 17.599 13.812 -23.508 1.00 95.19 114 ALA A N 1
ATOM 924 C CA . ALA A 1 114 ? 16.320 14.463 -23.774 1.00 95.19 114 ALA A CA 1
ATOM 925 C C . ALA A 1 114 ? 15.145 13.750 -23.079 1.00 95.19 114 ALA A C 1
ATOM 927 O O . ALA A 1 114 ? 14.278 14.408 -22.501 1.00 95.19 114 ALA A O 1
ATOM 928 N N . PHE A 1 115 ? 15.118 12.413 -23.099 1.00 93.31 115 PHE A N 1
ATOM 929 C CA . PHE A 1 115 ? 14.092 11.610 -22.432 1.00 93.31 115 PHE A CA 1
ATOM 930 C C . PHE A 1 115 ? 14.063 11.873 -20.920 1.00 93.31 115 PHE A C 1
ATOM 932 O O . PHE A 1 115 ? 13.018 12.243 -20.375 1.00 93.31 115 PHE A O 1
ATOM 939 N N . PHE A 1 116 ? 15.209 11.747 -20.243 1.00 93.62 116 PHE A N 1
ATOM 940 C CA . PHE A 1 116 ? 15.295 11.985 -18.801 1.00 93.62 116 PHE A CA 1
ATOM 941 C C . PHE A 1 116 ? 15.069 13.454 -18.438 1.00 93.62 116 PHE A C 1
ATOM 943 O O . PHE A 1 116 ? 14.368 13.727 -17.464 1.00 93.62 116 PHE A O 1
ATOM 950 N N . GLY A 1 117 ? 15.563 14.397 -19.246 1.00 95.06 117 GLY A N 1
ATOM 951 C CA . GLY A 1 117 ? 15.328 15.830 -19.055 1.00 95.06 117 GLY A CA 1
ATOM 952 C C . GLY A 1 117 ? 13.841 16.188 -19.088 1.00 95.06 117 GLY A C 1
ATOM 953 O O . GLY A 1 117 ? 13.341 16.843 -18.172 1.00 95.06 117 GLY A O 1
ATOM 954 N N . LYS A 1 118 ? 13.095 15.674 -20.079 1.00 94.81 118 LYS A N 1
ATOM 955 C CA . LYS A 1 118 ? 11.634 15.849 -20.158 1.00 94.81 118 LYS A CA 1
ATOM 956 C C . LYS A 1 118 ? 10.919 15.266 -18.939 1.00 94.81 118 LYS A C 1
ATOM 958 O O . LYS A 1 118 ? 10.051 15.923 -18.364 1.00 94.81 118 LYS A O 1
ATOM 963 N N . ARG A 1 119 ? 11.281 14.049 -18.512 1.00 91.69 119 ARG A N 1
ATOM 964 C CA . ARG A 1 119 ? 10.663 13.410 -17.334 1.00 91.69 119 ARG A CA 1
ATOM 965 C C . ARG A 1 119 ? 10.959 14.171 -16.046 1.00 91.69 119 ARG A C 1
ATOM 967 O O . ARG A 1 119 ? 10.051 14.367 -15.241 1.00 91.69 119 ARG A O 1
ATOM 974 N N . TYR A 1 120 ? 12.196 14.624 -15.869 1.00 93.62 120 TYR A N 1
ATOM 975 C CA . TYR A 1 120 ? 12.595 15.422 -14.717 1.00 93.62 120 TYR A CA 1
ATOM 976 C C . TYR A 1 120 ? 11.803 16.733 -14.650 1.00 93.62 120 TYR A C 1
ATOM 978 O O . TYR A 1 120 ? 11.213 17.039 -13.613 1.00 93.62 120 TYR A O 1
ATOM 986 N N . ALA A 1 121 ? 11.701 17.459 -15.769 1.00 93.88 121 ALA A N 1
ATOM 987 C CA . ALA A 1 121 ? 10.897 18.675 -15.855 1.00 93.88 121 ALA A CA 1
ATOM 988 C C . ALA A 1 121 ? 9.422 18.415 -15.504 1.00 93.88 121 ALA A C 1
ATOM 990 O O . ALA A 1 121 ? 8.838 19.165 -14.722 1.00 93.88 121 ALA A O 1
ATOM 991 N N . ALA A 1 122 ? 8.837 17.316 -15.994 1.00 93.00 122 ALA A N 1
ATOM 992 C CA . ALA A 1 122 ? 7.459 16.941 -15.681 1.00 93.00 122 ALA A CA 1
ATOM 993 C C . ALA A 1 122 ? 7.240 16.666 -14.181 1.00 93.00 122 ALA A C 1
ATOM 995 O O . ALA A 1 122 ? 6.274 17.163 -13.603 1.00 93.00 122 ALA A O 1
ATOM 996 N N . ILE A 1 123 ? 8.147 15.930 -13.526 1.00 88.62 123 ILE A N 1
ATOM 997 C CA . ILE A 1 123 ? 8.074 15.663 -12.076 1.00 88.62 123 ILE A CA 1
ATOM 998 C C . ILE A 1 123 ? 8.204 16.970 -11.282 1.00 88.62 123 ILE A C 1
ATOM 1000 O O . ILE A 1 123 ? 7.444 17.209 -10.340 1.00 88.62 123 ILE A O 1
ATOM 1004 N N . ARG A 1 124 ? 9.136 17.850 -11.674 1.00 87.75 124 ARG A N 1
ATOM 1005 C CA . ARG A 1 124 ? 9.311 19.172 -11.051 1.00 87.75 124 ARG A CA 1
ATOM 1006 C C . ARG A 1 124 ? 8.061 20.036 -11.206 1.00 87.75 124 ARG A C 1
ATOM 1008 O O . ARG A 1 124 ? 7.636 20.649 -10.229 1.00 87.75 124 ARG A O 1
ATOM 1015 N N . TRP A 1 125 ? 7.449 20.035 -12.389 1.00 88.50 125 TRP A N 1
ATOM 1016 C CA . TRP A 1 125 ? 6.207 20.753 -12.663 1.00 88.50 125 TRP A CA 1
ATOM 1017 C C . TRP A 1 125 ? 5.038 20.227 -11.829 1.00 88.50 125 TRP A C 1
ATOM 1019 O O . TRP A 1 125 ? 4.344 21.011 -11.188 1.00 88.50 125 TRP A O 1
ATOM 1029 N N . GLN A 1 126 ? 4.847 18.905 -11.761 1.00 83.69 126 GLN A N 1
ATOM 1030 C CA . GLN A 1 126 ? 3.821 18.298 -10.905 1.00 83.69 126 GLN A CA 1
ATOM 1031 C C . GLN A 1 126 ? 4.026 18.665 -9.430 1.00 83.69 126 GLN A C 1
ATOM 1033 O O . GLN A 1 126 ? 3.066 19.013 -8.743 1.00 83.69 126 GLN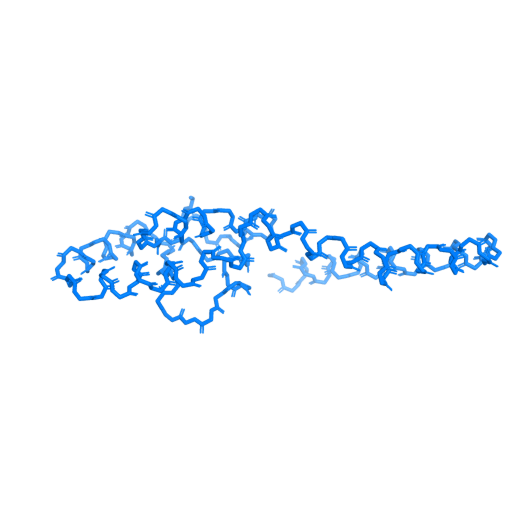 A O 1
ATOM 1038 N N . GLY A 1 127 ? 5.275 18.652 -8.955 1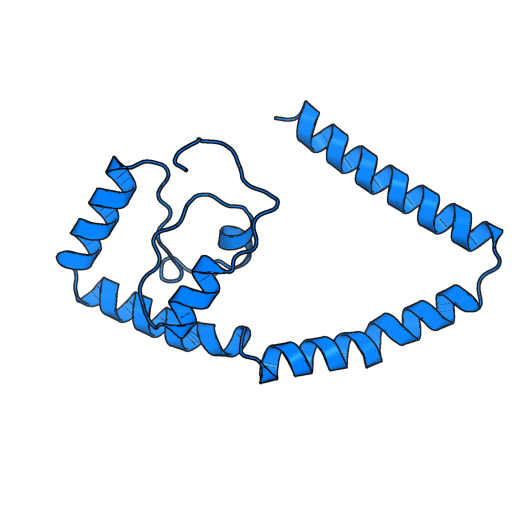.00 78.69 127 GLY A N 1
ATOM 1039 C CA . GLY A 1 127 ? 5.618 19.064 -7.595 1.00 78.69 127 GLY A CA 1
ATOM 1040 C C . GLY A 1 127 ? 5.330 20.542 -7.309 1.00 78.69 127 GLY A C 1
ATOM 1041 O O . GLY A 1 127 ? 4.835 20.862 -6.231 1.00 78.69 127 GLY A O 1
ATOM 1042 N N . LEU A 1 128 ? 5.605 21.437 -8.264 1.00 79.56 128 LEU A N 1
ATOM 1043 C CA . LEU A 1 128 ? 5.271 22.865 -8.175 1.00 79.56 128 LEU A CA 1
ATOM 1044 C C . LEU A 1 128 ? 3.756 23.085 -8.185 1.00 79.56 128 LEU A C 1
ATOM 1046 O O . LEU A 1 128 ? 3.227 23.739 -7.290 1.00 79.56 128 LEU A O 1
ATOM 1050 N N . LYS A 1 129 ? 3.043 22.469 -9.132 1.00 77.38 129 LYS A N 1
ATOM 1051 C CA . LYS A 1 129 ? 1.581 22.543 -9.235 1.00 77.38 129 LYS A CA 1
ATOM 1052 C C . LYS A 1 129 ? 0.899 22.074 -7.945 1.00 77.38 129 LYS A C 1
ATOM 1054 O O . LYS A 1 129 ? -0.000 22.746 -7.454 1.00 77.38 129 LYS A O 1
ATOM 1059 N N . ALA A 1 130 ? 1.372 20.979 -7.349 1.00 75.31 130 ALA A N 1
ATOM 1060 C CA . ALA A 1 130 ? 0.859 20.461 -6.079 1.00 75.31 130 ALA A CA 1
ATOM 1061 C C . ALA A 1 130 ? 1.184 21.336 -4.851 1.00 75.31 130 ALA A C 1
ATOM 1063 O O . ALA A 1 130 ? 0.636 21.080 -3.780 1.00 75.31 130 ALA A O 1
ATOM 1064 N N . ARG A 1 131 ? 2.093 22.313 -4.968 1.00 70.50 131 ARG A N 1
ATOM 1065 C CA . ARG A 1 131 ? 2.392 23.305 -3.919 1.00 70.50 131 ARG A CA 1
ATOM 1066 C C . ARG A 1 131 ? 1.613 24.604 -4.101 1.00 70.50 131 ARG A C 1
ATOM 1068 O O . ARG A 1 131 ? 1.267 25.210 -3.103 1.00 70.50 131 ARG A O 1
ATOM 1075 N N . VAL A 1 132 ? 1.367 25.015 -5.346 1.00 73.75 132 VAL A N 1
ATOM 1076 C CA . VAL A 1 132 ? 0.622 26.244 -5.675 1.00 73.75 132 VAL A CA 1
ATOM 1077 C C . VAL A 1 132 ? -0.893 26.047 -5.542 1.00 73.75 132 VAL A C 1
ATOM 1079 O O . VAL A 1 132 ? -1.591 26.977 -5.170 1.00 73.75 132 VAL A O 1
ATOM 1082 N N . LEU A 1 133 ? -1.407 24.843 -5.819 1.00 58.97 133 LEU A N 1
ATOM 1083 C CA . LEU A 1 133 ? -2.834 24.496 -5.693 1.00 58.97 133 LEU A CA 1
ATOM 1084 C C . LEU A 1 133 ? -3.216 23.939 -4.305 1.00 58.97 133 LEU A C 1
ATOM 1086 O O . LEU A 1 133 ? -4.200 23.208 -4.196 1.00 58.97 133 LEU A O 1
ATOM 1090 N N . ARG A 1 134 ? -2.408 24.199 -3.274 1.00 50.88 134 ARG A N 1
ATOM 1091 C CA . ARG A 1 134 ? -2.688 23.811 -1.885 1.00 50.88 134 ARG A CA 1
ATOM 1092 C C . ARG A 1 134 ? -3.209 24.978 -1.078 1.00 50.88 134 ARG A C 1
ATOM 1094 O O . ARG A 1 134 ? -2.670 26.084 -1.275 1.00 50.88 134 ARG A O 1
#

Mean predicted aligned error: 5.84 Å

Foldseek 3Di:
DLPPDADAPDAPVQLLVCLVVLWEAEDEPYPNQVVVDDDPLSHHYDNDPVRVVVVVVVCVVDVPSGNSSSVVSPVCNVCPDPVNVVVVVVCCVPPPVVVVVVVLVPDDPVVNCVVVVVVVVVVVVVVVCVVVVD

Sequence (134 aa):
SFDRNLHHRKPASKLVNAWHAHVPAILGRESAYRALRRSSLDYIEASSFVEAKAAVEMLKRDSGLRRDMAENGRRRAPETNVETLTAQWREFFTEVALSSYERLLQRGPVWRAAFFGKRYAAIRWQGLKARVLR

Solvent-accessible surface area (backbone atoms only — not comparable to full-atom values): 7484 Å² total; per-residue (Å²): 129,64,63,92,66,75,46,80,84,55,74,42,57,70,57,54,53,23,14,68,68,43,39,69,40,77,40,60,78,30,55,40,50,57,75,70,53,85,54,79,49,66,42,45,77,29,65,41,71,68,49,45,51,50,51,51,54,47,45,68,73,35,59,63,60,38,50,53,15,14,51,44,17,50,71,51,28,61,78,69,33,71,67,48,47,49,50,52,51,50,49,43,41,67,73,46,48,50,57,53,48,55,60,52,67,76,46,55,70,69,58,51,51,53,55,53,50,54,52,50,52,50,54,52,47,53,55,49,50,66,58,73,77,102

Radius of gyration: 20.54 Å; Cα contacts (8 Å, |Δi|>4): 106; chains: 1; bounding box: 43×41×50 Å

Nearest PDB structures (foldseek):
  3mbo-assembly4_G  TM=7.672E-01  e=1.336E-01  Bacillus anthracis
  4xsr-assembly1_B  TM=8.464E-01  e=3.457E-01  Nostoc sp. PCC 7120 = FACHB-418
  2xa9-assembly1_A  TM=8.418E-01  e=3.923E-01  Pyrococcus horikoshii
  6zj7-assembly1_AAA  TM=8.292E-01  e=1.081E+00  Thermoproteus uzoniensis 768-20
  6zmz-assembly1_AAA  TM=7.563E-01  e=9.525E-01  Thermoproteus uzoniensis

pLDDT: mean 91.85, std 10.02, range [50.88, 98.69]

Secondary structure (DSSP, 8-state):
--------S--SHHHHHHHHTT---EE-S-HHHHHH--STTS-EE--SHHHHHHHHHHHHH-HHHHHHHHHHHHHHGGGGSHHHHHHHHHHIIIIIIHHHHHHHHTS-HHHHHHHHHHHHHHHHHHHHHHHHT-